Protein AF-A0AAJ1X8T1-F1 (afdb_monomer)

Nearest PDB structures (foldseek):
  7b5r-assembly1_Y  TM=6.165E-01  e=9.054E+00  Homo sapiens
  6tdw-assembly1_H  TM=3.468E-01  e=8.474E+00  Euglena gracilis
  8b6f-assembly1_BA  TM=2.179E-01  e=7.422E+00  Tetrahymena thermophila SB210

InterPro domains:
  IPR036390 Winged helix DNA-binding domain superfamily [SSF46785] (26-74)

Radius of gyration: 16.72 Å; Cα contacts (8 Å, |Δi|>4): 35; chains: 1; bounding box: 35×37×51 Å

Mean predicted aligned error: 8.24 Å

Solvent-accessible surface area (backbone atoms only — not comparable to full-atom values): 4934 Å² total; per-residue (Å²): 137,84,81,79,75,82,75,82,78,71,86,71,72,94,63,86,79,36,62,49,78,90,47,57,71,69,61,35,52,53,51,38,36,54,47,52,51,50,51,59,70,70,42,96,58,92,78,55,68,76,60,54,52,70,63,34,33,88,94,63,62,63,66,61,45,48,54,53,43,52,56,60,58,72,76,104

Secondary structure (DSSP, 8-state):
---PPPPPPP---SS---S-TTS-HHHHHHHHHHHHHHHHHH-SSPPPHHHHTTSS-TT--HHHHHHHHHHHHHT-

Foldseek 3Di: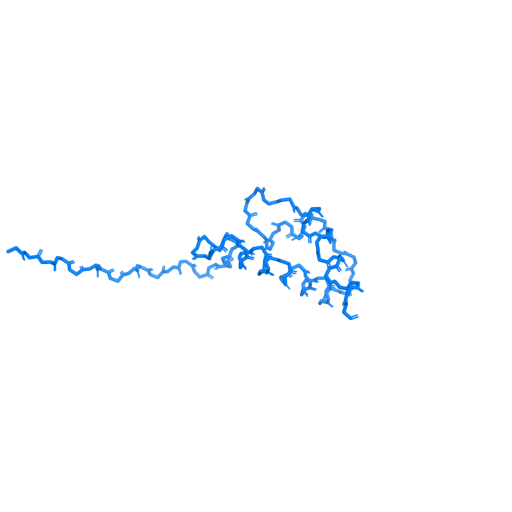
DDDDDDDPDDPDDPDQDAAPVVDDPVVLLVVLLVQLVVVCVPDPDDDDLVNSCVNHHPPDDSVVSVVVSVVVVVVD

Organism: NCBI:txid2964767

Structure (mmCIF, N/CA/C/O backbone):
data_AF-A0AAJ1X8T1-F1
#
_entry.id   AF-A0AAJ1X8T1-F1
#
loop_
_atom_site.group_PDB
_atom_site.id
_atom_site.type_symbol
_atom_site.label_atom_id
_atom_site.label_alt_id
_atom_site.label_comp_id
_atom_site.label_asym_id
_atom_site.label_entity_id
_atom_site.label_seq_id
_atom_site.pdbx_PDB_ins_code
_atom_site.Cartn_x
_atom_site.Cartn_y
_atom_site.Cartn_z
_atom_site.occupancy
_atom_site.B_iso_or_equiv
_atom_site.auth_seq_id
_atom_site.auth_comp_id
_atom_site.auth_asym_id
_atom_site.auth_atom_id
_atom_site.pdbx_PDB_model_num
ATOM 1 N N . MET A 1 1 ? -22.651 -19.100 38.322 1.00 48.09 1 MET A N 1
ATOM 2 C CA . MET A 1 1 ? -22.606 -18.356 37.042 1.00 48.09 1 MET A CA 1
ATOM 3 C C . MET A 1 1 ? -21.258 -18.630 36.395 1.00 48.09 1 MET A C 1
ATOM 5 O O . MET A 1 1 ? -20.245 -18.118 36.849 1.00 48.09 1 MET A O 1
ATOM 9 N N . THR A 1 2 ? -21.220 -19.559 35.444 1.00 40.50 2 THR A N 1
ATOM 10 C CA . THR A 1 2 ? -19.994 -20.059 34.807 1.00 40.50 2 THR A CA 1
ATOM 11 C C . THR A 1 2 ? -19.549 -19.087 33.719 1.00 40.50 2 THR A C 1
ATOM 13 O O . THR A 1 2 ? -20.277 -18.867 32.753 1.00 40.50 2 THR A O 1
ATOM 16 N N . LYS A 1 3 ? -18.364 -18.489 33.860 1.00 58.88 3 LYS A N 1
ATOM 17 C CA . LYS A 1 3 ? -17.768 -17.659 32.808 1.00 58.88 3 LYS A CA 1
ATOM 18 C C . LYS A 1 3 ? -17.119 -18.606 31.795 1.00 58.88 3 LYS A C 1
ATOM 20 O O . LYS A 1 3 ? -16.048 -19.148 32.060 1.00 58.88 3 LYS A O 1
ATOM 25 N N . SER A 1 4 ? -17.813 -18.885 30.691 1.00 52.62 4 SER A N 1
ATOM 26 C CA . SER A 1 4 ? -17.291 -19.727 29.609 1.00 52.62 4 SER A CA 1
ATOM 27 C C . SER A 1 4 ? -15.997 -19.131 29.057 1.00 52.62 4 SER A C 1
ATOM 29 O O . SER A 1 4 ? -15.950 -17.967 28.662 1.00 52.62 4 SER A O 1
ATOM 31 N N . ARG A 1 5 ? -14.937 -19.940 29.062 1.00 60.16 5 ARG A N 1
ATOM 32 C CA . ARG A 1 5 ? -13.649 -19.641 28.433 1.00 60.16 5 ARG A CA 1
ATOM 33 C C . ARG A 1 5 ? -13.841 -19.674 26.910 1.00 60.16 5 ARG A C 1
ATOM 35 O O . ARG A 1 5 ? -14.374 -20.676 26.431 1.00 60.16 5 ARG A O 1
ATOM 42 N N . PRO A 1 6 ? -13.446 -18.638 26.149 1.00 58.34 6 PRO A N 1
ATOM 43 C CA . PRO A 1 6 ? -13.506 -18.715 24.696 1.00 58.34 6 PRO A CA 1
ATOM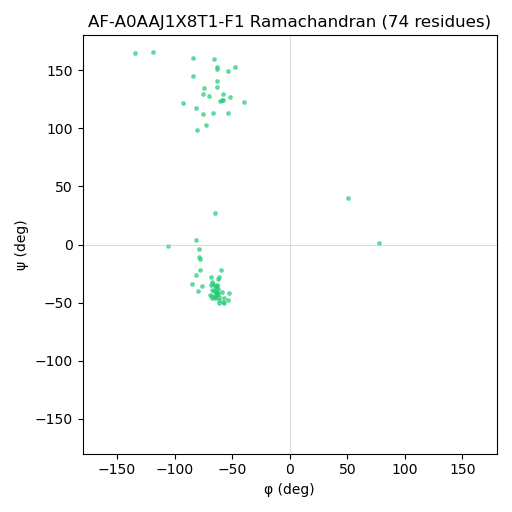 44 C C . PRO A 1 6 ? -12.569 -19.831 24.213 1.00 58.34 6 PRO A C 1
ATOM 46 O O . PRO A 1 6 ? -11.465 -20.000 24.737 1.00 58.34 6 PRO A O 1
ATOM 49 N N . ALA A 1 7 ? -13.058 -20.639 23.272 1.00 57.22 7 ALA A N 1
ATOM 50 C CA . ALA A 1 7 ? -12.287 -21.697 22.629 1.00 57.22 7 ALA A CA 1
ATOM 51 C C . ALA A 1 7 ? -11.102 -21.096 21.846 1.00 57.22 7 ALA A C 1
ATOM 53 O O . ALA A 1 7 ? -11.212 -19.962 21.376 1.00 57.22 7 ALA A O 1
ATOM 54 N N . PRO A 1 8 ? -9.980 -21.824 21.691 1.00 56.03 8 PRO A N 1
ATOM 55 C CA . PRO A 1 8 ? -8.905 -21.383 20.812 1.00 56.03 8 PRO A CA 1
ATOM 56 C C . PRO A 1 8 ? -9.446 -21.269 19.383 1.00 56.03 8 PRO A C 1
ATOM 58 O O . PRO A 1 8 ? -10.007 -22.230 18.853 1.00 56.03 8 PRO A O 1
ATOM 61 N N . SER A 1 9 ? -9.306 -20.085 18.783 1.00 60.50 9 SER A N 1
ATOM 62 C CA . SER A 1 9 ? -9.610 -19.854 17.373 1.00 60.50 9 SER A CA 1
ATOM 63 C C . SER A 1 9 ? -8.867 -20.893 16.532 1.00 60.50 9 SER A C 1
ATOM 65 O O . SER A 1 9 ? -7.664 -21.091 16.707 1.00 60.50 9 SER A O 1
ATOM 67 N N . ALA A 1 10 ? -9.606 -21.594 15.670 1.00 60.44 10 ALA A N 1
ATOM 68 C CA . ALA A 1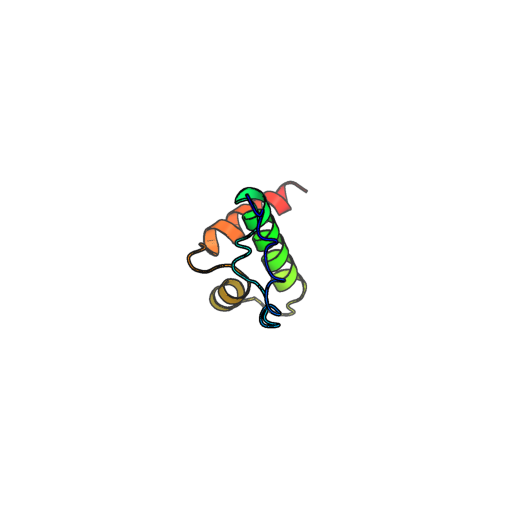 10 ? -9.075 -22.554 14.706 1.00 60.44 10 ALA A CA 1
ATOM 69 C C . ALA A 1 10 ? -7.877 -21.963 13.932 1.00 60.44 10 ALA A C 1
ATOM 71 O O . ALA A 1 10 ? -7.825 -20.741 13.773 1.00 60.44 10 ALA A O 1
ATOM 72 N N . PRO A 1 11 ? -6.934 -22.792 13.436 1.00 52.78 11 PRO A N 1
ATOM 73 C CA . PRO A 1 11 ? -5.823 -22.305 12.626 1.00 52.78 11 PRO A CA 1
ATOM 74 C C . PRO A 1 11 ? -6.386 -21.487 11.465 1.00 52.78 11 PRO A C 1
ATOM 76 O O . PRO A 1 11 ? -7.109 -22.006 10.611 1.00 52.78 11 PRO A O 1
ATOM 79 N N . THR A 1 12 ? -6.105 -20.187 11.485 1.00 55.75 12 THR A N 1
ATOM 80 C CA . THR A 1 12 ? -6.419 -19.291 10.387 1.00 55.75 12 THR A CA 1
ATOM 81 C C . THR A 1 12 ? -5.720 -19.842 9.156 1.00 55.75 12 THR A C 1
ATOM 83 O O . THR A 1 12 ? -4.529 -20.144 9.170 1.00 55.75 12 THR A O 1
ATOM 86 N N . ASN A 1 13 ? -6.518 -20.068 8.119 1.00 55.19 13 ASN A N 1
ATOM 87 C CA . ASN A 1 13 ? -6.079 -20.466 6.795 1.00 55.19 13 ASN A CA 1
ATOM 88 C C . ASN A 1 13 ? -4.793 -19.701 6.440 1.00 55.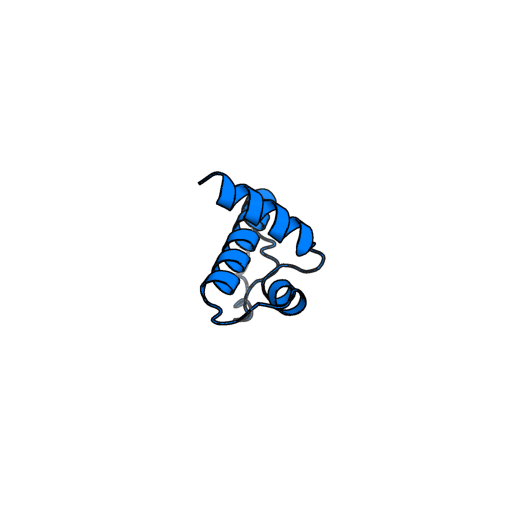19 13 ASN A C 1
ATOM 90 O O . ASN A 1 13 ? -4.797 -18.473 6.496 1.00 55.19 13 ASN A O 1
ATOM 94 N N . SER A 1 14 ? -3.709 -20.420 6.139 1.00 65.06 14 SER A N 1
ATOM 95 C CA . SER A 1 14 ? -2.327 -19.941 5.956 1.00 65.06 14 SER A CA 1
ATOM 96 C C . SER A 1 14 ? -2.128 -19.006 4.746 1.00 65.06 14 SER A C 1
ATOM 98 O O . SER A 1 14 ? -1.065 -18.992 4.128 1.00 65.06 14 SER A O 1
ATOM 100 N N . GLY A 1 15 ? -3.171 -18.287 4.339 1.00 79.81 15 GLY A N 1
ATOM 101 C CA . GLY A 1 15 ? -3.178 -17.329 3.250 1.00 79.81 15 GLY A CA 1
ATOM 102 C C . GLY A 1 15 ? -2.687 -15.952 3.686 1.00 79.81 15 GLY A C 1
ATOM 103 O O . GLY A 1 15 ? -2.679 -15.598 4.864 1.00 79.81 15 GLY A O 1
ATOM 104 N N . PHE A 1 16 ? -2.277 -15.159 2.701 1.00 90.38 16 PHE A N 1
ATOM 105 C CA . PHE A 1 16 ? -1.911 -13.763 2.898 1.00 90.38 16 PHE A CA 1
ATOM 106 C C . PHE A 1 16 ? -3.146 -12.945 3.306 1.00 90.38 16 PHE A C 1
ATOM 108 O O . PHE A 1 16 ? -4.069 -12.777 2.505 1.00 90.38 16 PHE A O 1
ATOM 115 N N . ASP A 1 17 ? -3.165 -12.439 4.543 1.00 93.56 17 ASP A N 1
ATOM 116 C CA . ASP A 1 17 ? -4.239 -11.571 5.030 1.00 93.56 17 ASP A CA 1
ATOM 117 C C . ASP A 1 17 ? -4.139 -10.184 4.387 1.00 93.56 17 ASP A C 1
ATOM 119 O O . ASP A 1 17 ? -3.293 -9.346 4.733 1.00 93.56 17 ASP A O 1
ATOM 123 N N . ARG A 1 18 ? -5.016 -9.965 3.411 1.00 95.38 18 ARG A N 1
ATOM 124 C CA . ARG A 1 18 ? -5.152 -8.709 2.677 1.00 95.38 18 ARG A CA 1
ATOM 125 C C . ARG A 1 18 ? -6.053 -7.718 3.388 1.00 95.38 18 ARG A C 1
ATOM 127 O O . ARG A 1 18 ? -5.797 -6.525 3.285 1.00 95.38 18 ARG A O 1
ATOM 134 N N . ASP A 1 19 ? -7.083 -8.200 4.073 1.00 94.88 19 ASP A N 1
ATOM 135 C CA . ASP A 1 19 ? -8.152 -7.353 4.593 1.00 94.88 19 ASP A CA 1
ATOM 136 C C . ASP A 1 19 ? -7.756 -6.692 5.910 1.00 94.88 19 ASP A C 1
ATOM 138 O O . ASP A 1 19 ? -8.242 -5.596 6.189 1.00 94.88 19 ASP A O 1
ATOM 142 N N . LEU A 1 20 ? -6.836 -7.297 6.681 1.00 96.00 20 LEU A N 1
ATOM 143 C CA . LEU A 1 20 ? -6.288 -6.701 7.904 1.00 96.00 20 LEU A CA 1
ATOM 144 C C . LEU A 1 20 ? -7.415 -6.214 8.837 1.00 96.00 20 LEU A C 1
ATOM 146 O O . LEU A 1 20 ? -7.367 -5.114 9.402 1.00 96.00 20 LEU A O 1
ATOM 150 N N . ALA A 1 21 ? -8.481 -7.015 8.931 1.00 93.88 21 ALA A N 1
ATOM 151 C CA . ALA A 1 21 ? -9.746 -6.628 9.554 1.00 93.88 21 ALA A CA 1
ATOM 152 C C . ALA A 1 21 ? -9.584 -6.292 11.045 1.00 93.88 21 ALA A C 1
ATOM 154 O O . ALA A 1 21 ? -10.281 -5.415 11.554 1.00 93.88 21 ALA A O 1
ATOM 155 N N . ASP A 1 22 ? -8.611 -6.921 11.704 1.00 94.88 22 ASP A N 1
ATOM 156 C CA . ASP A 1 22 ? -8.315 -6.734 13.125 1.00 94.88 22 ASP A CA 1
ATOM 157 C C . ASP A 1 22 ? -7.533 -5.442 13.427 1.00 94.88 22 ASP A C 1
ATOM 159 O O . ASP A 1 22 ? -7.416 -5.046 14.588 1.00 94.88 22 ASP A O 1
ATOM 163 N N . LEU A 1 23 ? -6.993 -4.762 12.406 1.00 96.06 23 LEU A N 1
ATOM 164 C CA . LEU A 1 23 ? -6.296 -3.488 12.591 1.00 96.06 23 LEU A CA 1
ATOM 165 C C . LEU A 1 23 ? -7.276 -2.305 12.629 1.00 96.06 23 LEU A C 1
ATOM 167 O O . LEU A 1 23 ? -8.238 -2.287 11.855 1.00 96.06 23 LEU A O 1
ATOM 171 N N . PRO A 1 24 ? -7.003 -1.267 13.444 1.00 97.06 24 PRO A N 1
ATOM 172 C CA . PRO A 1 24 ? -7.642 0.039 13.306 1.00 97.06 24 PRO A CA 1
ATOM 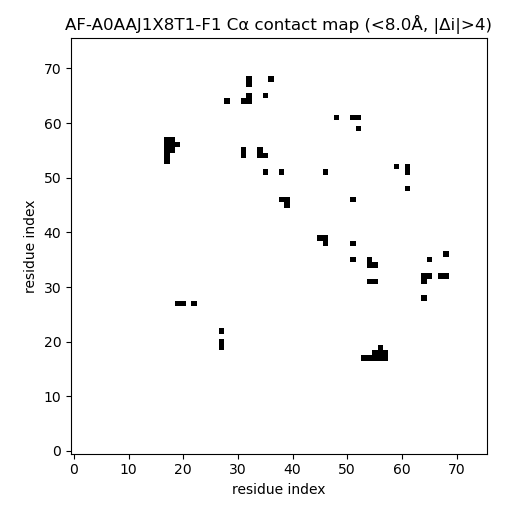173 C C . PRO A 1 24 ? -7.491 0.602 11.880 1.00 97.06 24 PRO A C 1
ATOM 175 O O . PRO A 1 24 ? -6.472 0.325 11.236 1.00 97.06 24 PRO A O 1
ATOM 178 N N . PRO A 1 25 ? -8.453 1.401 11.379 1.00 94.25 25 PRO A N 1
ATOM 179 C CA . PRO A 1 25 ? -8.451 1.896 10.000 1.00 94.25 25 PRO A CA 1
ATOM 180 C C . PRO A 1 25 ? -7.151 2.588 9.570 1.00 94.25 25 PRO A C 1
ATOM 182 O O . PRO A 1 25 ? -6.654 2.329 8.476 1.00 94.25 25 PRO A O 1
ATOM 185 N N . GLU A 1 26 ? -6.564 3.411 10.435 1.00 95.69 26 GLU A N 1
ATOM 186 C CA . GLU A 1 26 ? -5.350 4.178 10.144 1.00 95.69 26 GLU A CA 1
ATOM 187 C C . GLU A 1 26 ? -4.139 3.248 9.975 1.00 95.69 26 GLU A C 1
ATOM 189 O O . GLU A 1 26 ? -3.400 3.334 8.994 1.00 95.69 26 GLU A O 1
ATOM 194 N N . LEU A 1 27 ? -3.975 2.287 10.892 1.00 97.50 27 LEU A N 1
ATOM 195 C CA . LEU A 1 27 ? -2.908 1.284 10.817 1.00 97.50 27 LEU A CA 1
ATOM 196 C C . LEU A 1 27 ? -3.094 0.343 9.629 1.00 97.50 27 LEU A C 1
ATOM 198 O O . LEU A 1 27 ? -2.113 -0.085 9.014 1.00 97.50 27 LEU A O 1
ATOM 202 N N 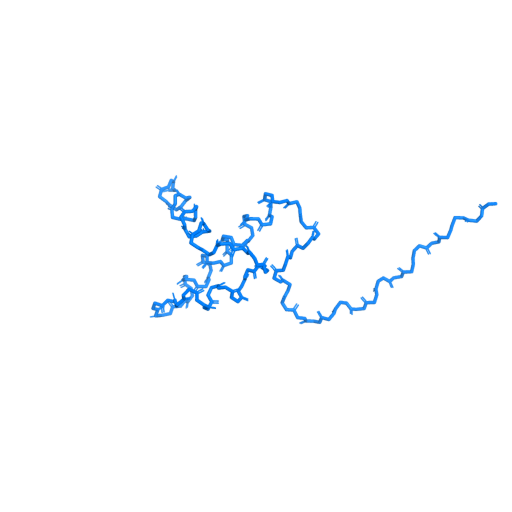. ARG A 1 28 ? -4.345 0.039 9.282 1.00 97.50 28 ARG A N 1
ATOM 203 C CA . ARG A 1 28 ? -4.684 -0.745 8.099 1.00 97.50 28 ARG A CA 1
ATOM 204 C C . ARG A 1 28 ? -4.223 -0.039 6.828 1.00 97.50 28 ARG A C 1
ATOM 206 O O . ARG A 1 28 ? -3.499 -0.636 6.033 1.00 97.50 28 ARG A O 1
ATOM 213 N N . TRP A 1 29 ? -4.571 1.241 6.692 1.00 97.25 29 TRP A N 1
ATOM 214 C CA . TRP A 1 29 ? -4.163 2.078 5.566 1.00 97.25 29 TRP A CA 1
ATOM 215 C C . TRP A 1 29 ? -2.641 2.158 5.442 1.00 97.25 29 TRP A C 1
ATOM 217 O O . TRP A 1 29 ? -2.085 1.853 4.389 1.00 97.25 29 TRP A O 1
ATOM 227 N N . HIS A 1 30 ? -1.948 2.458 6.543 1.00 97.25 30 HIS A N 1
ATOM 228 C CA . HIS A 1 30 ? -0.484 2.506 6.566 1.00 97.25 30 HIS A CA 1
ATOM 229 C C . HIS A 1 30 ? 0.145 1.172 6.164 1.00 97.25 30 HIS A C 1
ATOM 231 O O . HIS A 1 30 ? 1.102 1.142 5.394 1.00 97.25 30 HIS A O 1
ATOM 237 N N . THR A 1 31 ? -0.407 0.053 6.631 1.00 98.12 31 THR A N 1
ATOM 238 C CA . THR A 1 31 ? 0.103 -1.274 6.273 1.00 98.12 31 THR A CA 1
ATOM 239 C C . THR A 1 31 ? -0.086 -1.569 4.784 1.00 98.12 31 THR A C 1
ATOM 241 O O . THR A 1 31 ? 0.818 -2.122 4.154 1.00 98.12 31 THR A O 1
ATOM 244 N N . TRP A 1 32 ? -1.218 -1.183 4.189 1.00 98.25 32 TRP A N 1
ATOM 245 C CA . TRP A 1 32 ? -1.417 -1.305 2.744 1.00 98.25 32 TRP A CA 1
ATOM 246 C C . TRP A 1 32 ? -0.446 -0.433 1.947 1.00 98.25 32 TRP A C 1
ATOM 248 O O . TRP A 1 32 ? 0.165 -0.953 1.014 1.00 98.25 32 TRP A O 1
ATOM 258 N N . MET A 1 33 ? -0.212 0.823 2.348 1.00 97.81 33 MET A N 1
ATOM 259 C CA . MET A 1 33 ? 0.795 1.681 1.705 1.00 97.81 33 MET A CA 1
ATOM 260 C C . MET A 1 33 ? 2.186 1.037 1.726 1.00 97.81 33 MET A C 1
ATOM 262 O O . MET A 1 33 ? 2.837 0.950 0.689 1.00 97.81 33 MET A O 1
ATOM 266 N N . ARG A 1 34 ? 2.616 0.488 2.872 1.00 97.62 34 ARG A N 1
ATOM 267 C CA . ARG A 1 34 ? 3.913 -0.206 2.994 1.00 97.62 34 ARG A CA 1
ATOM 268 C C . ARG A 1 34 ? 4.017 -1.452 2.125 1.00 97.62 34 ARG A C 1
ATOM 270 O O . ARG A 1 34 ? 5.085 -1.745 1.597 1.00 97.62 34 ARG A O 1
ATOM 277 N N . ARG A 1 35 ? 2.922 -2.194 1.957 1.00 97.56 35 ARG A N 1
ATOM 278 C CA . ARG A 1 35 ? 2.884 -3.354 1.054 1.00 97.56 35 ARG A CA 1
ATOM 279 C C . ARG A 1 35 ? 3.005 -2.926 -0.404 1.00 97.56 35 ARG A C 1
ATOM 281 O O . ARG A 1 35 ? 3.772 -3.541 -1.138 1.00 97.56 35 ARG A O 1
ATOM 288 N N . VAL A 1 36 ? 2.288 -1.879 -0.810 1.00 97.88 36 VAL A N 1
ATOM 289 C CA . VAL A 1 36 ? 2.387 -1.313 -2.163 1.00 97.88 36 VAL A CA 1
ATOM 290 C C . VAL A 1 36 ? 3.805 -0.800 -2.427 1.00 97.88 36 VAL A C 1
ATOM 292 O O . VAL A 1 36 ? 4.398 -1.182 -3.433 1.00 97.88 36 VAL A O 1
ATOM 295 N N . GLU A 1 37 ? 4.388 -0.033 -1.500 1.00 97.94 37 GLU A N 1
ATOM 296 C CA . GLU A 1 37 ? 5.784 0.433 -1.552 1.00 97.94 37 GLU A CA 1
ATOM 297 C C . GLU A 1 37 ? 6.751 -0.746 -1.744 1.00 97.94 37 GLU A C 1
ATOM 299 O O . GLU A 1 37 ? 7.579 -0.724 -2.651 1.00 97.94 37 GLU A O 1
ATOM 304 N N . ALA A 1 38 ? 6.599 -1.817 -0.958 1.00 98.06 38 ALA A N 1
ATOM 305 C CA . ALA A 1 38 ? 7.450 -3.000 -1.050 1.00 98.06 38 ALA A CA 1
ATOM 306 C C . ALA A 1 38 ? 7.328 -3.731 -2.399 1.00 98.06 38 ALA A C 1
ATOM 308 O O . ALA A 1 38 ? 8.341 -4.156 -2.953 1.00 98.06 38 ALA A O 1
ATOM 309 N N . VAL A 1 39 ? 6.114 -3.869 -2.946 1.00 97.75 39 VAL A N 1
ATOM 310 C CA . VAL A 1 39 ? 5.896 -4.490 -4.265 1.00 97.75 39 VAL A CA 1
ATOM 311 C C . VAL A 1 39 ? 6.536 -3.656 -5.371 1.00 97.75 39 VAL A C 1
ATOM 313 O O . VAL A 1 39 ? 7.232 -4.205 -6.224 1.00 97.75 39 VAL A O 1
ATOM 316 N N . LEU A 1 40 ? 6.333 -2.337 -5.343 1.00 96.69 40 LEU A N 1
ATOM 317 C CA . LEU A 1 40 ? 6.927 -1.420 -6.315 1.00 96.69 40 LEU A CA 1
ATOM 318 C C . LEU A 1 40 ? 8.455 -1.432 -6.233 1.00 96.69 40 LEU A C 1
ATOM 320 O O . LEU A 1 40 ? 9.115 -1.491 -7.264 1.00 96.69 40 LEU A O 1
ATOM 324 N N . PHE A 1 41 ? 9.011 -1.429 -5.021 1.00 96.12 41 PHE A N 1
ATOM 325 C CA . PHE A 1 41 ? 10.454 -1.446 -4.794 1.00 96.12 41 PHE A CA 1
ATOM 326 C C . PHE A 1 41 ? 11.110 -2.762 -5.234 1.00 96.12 41 PHE A C 1
ATOM 328 O O . PHE A 1 41 ? 12.206 -2.755 -5.787 1.00 96.12 41 PHE A O 1
ATOM 335 N N . ALA A 1 42 ? 10.454 -3.899 -4.992 1.00 97.88 42 ALA A N 1
ATOM 336 C CA . ALA A 1 42 ? 10.989 -5.212 -5.348 1.00 97.88 42 ALA A CA 1
ATOM 337 C C . ALA A 1 42 ? 10.843 -5.547 -6.842 1.00 97.88 42 ALA A C 1
ATOM 339 O O . ALA A 1 42 ? 11.548 -6.422 -7.348 1.00 97.88 42 ALA A O 1
ATOM 340 N N . SER A 1 43 ? 9.913 -4.898 -7.545 1.00 97.94 43 SER A N 1
ATOM 341 C CA . SER A 1 43 ? 9.661 -5.179 -8.954 1.00 97.94 43 SER A CA 1
ATOM 342 C C . SER A 1 43 ? 10.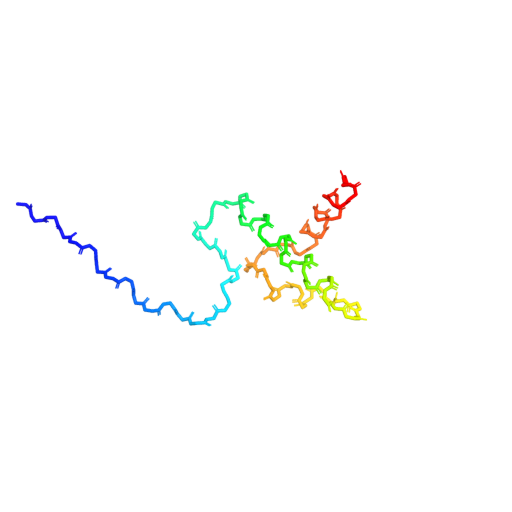745 -4.585 -9.853 1.00 97.94 43 SER A C 1
ATOM 344 O O . SER A 1 43 ? 11.027 -3.392 -9.820 1.00 97.94 43 SER A O 1
ATOM 346 N N . ALA A 1 44 ? 11.300 -5.410 -10.743 1.00 96.75 44 ALA A N 1
ATOM 347 C CA . ALA A 1 44 ? 12.223 -4.959 -11.788 1.00 96.75 44 ALA A CA 1
ATOM 348 C C . ALA A 1 44 ? 11.508 -4.316 -12.998 1.00 96.75 44 ALA A C 1
ATOM 350 O O . ALA A 1 44 ? 12.164 -3.853 -13.930 1.00 96.75 44 ALA A O 1
ATOM 351 N N . ALA A 1 45 ? 10.172 -4.318 -13.008 1.00 97.19 45 ALA A N 1
ATOM 352 C CA . ALA A 1 45 ? 9.338 -3.772 -14.074 1.00 97.19 45 ALA A CA 1
ATOM 353 C C . ALA A 1 45 ? 8.187 -2.928 -13.508 1.00 97.19 45 ALA A C 1
ATOM 355 O O . ALA A 1 45 ? 7.846 -3.022 -12.327 1.00 97.19 45 ALA A O 1
ATOM 356 N N . ALA A 1 46 ? 7.555 -2.123 -14.363 1.00 96.88 46 ALA A N 1
ATOM 357 C CA . ALA A 1 46 ? 6.357 -1.382 -13.983 1.00 96.88 46 ALA A CA 1
ATOM 358 C C . ALA A 1 46 ? 5.254 -2.346 -13.511 1.00 96.88 46 ALA A C 1
ATOM 360 O O . ALA A 1 46 ? 4.946 -3.317 -14.201 1.00 96.88 46 ALA A O 1
ATOM 361 N N . VAL A 1 47 ? 4.667 -2.067 -12.342 1.00 98.06 47 VAL A N 1
ATOM 362 C CA . VAL A 1 47 ? 3.628 -2.913 -11.740 1.00 98.06 47 VAL A CA 1
ATOM 363 C C . VAL A 1 47 ? 2.237 -2.412 -12.157 1.00 98.06 47 VAL A C 1
ATOM 365 O O . VAL A 1 47 ? 1.902 -1.248 -11.889 1.00 98.06 47 VAL A O 1
ATOM 368 N N . PRO A 1 48 ? 1.413 -3.260 -12.796 1.00 97.50 48 PRO A N 1
ATOM 369 C CA . PRO A 1 48 ? 0.029 -2.934 -13.119 1.00 97.50 48 PRO A CA 1
ATOM 370 C C . PRO A 1 48 ? -0.832 -2.713 -11.866 1.00 97.50 48 PRO A C 1
ATOM 372 O O . PRO A 1 48 ? -0.572 -3.265 -10.795 1.00 97.50 48 PRO A O 1
ATOM 375 N N . ARG A 1 49 ? -1.895 -1.910 -11.979 1.00 96.12 49 ARG A N 1
ATOM 376 C CA . ARG A 1 49 ? -2.750 -1.563 -10.824 1.00 96.12 49 ARG A CA 1
ATOM 377 C C . ARG A 1 49 ? -3.540 -2.772 -10.334 1.00 96.12 49 ARG A C 1
ATOM 379 O O . ARG A 1 49 ? -3.725 -2.945 -9.133 1.00 96.12 49 ARG A O 1
ATOM 386 N N . GLU A 1 50 ? -3.951 -3.636 -11.251 1.00 95.50 50 GLU A N 1
ATOM 387 C CA . GLU A 1 50 ? -4.617 -4.900 -10.961 1.00 95.50 50 GLU A CA 1
ATOM 388 C C . GLU A 1 50 ? -3.750 -5.857 -10.134 1.00 95.50 50 GLU A C 1
ATOM 390 O O . GLU A 1 50 ? -4.286 -6.660 -9.370 1.00 95.50 50 GLU A O 1
ATOM 395 N N . ASP A 1 51 ? -2.424 -5.754 -10.241 1.00 96.50 51 ASP A N 1
ATOM 396 C CA . ASP A 1 51 ? -1.495 -6.553 -9.448 1.00 96.50 51 ASP A CA 1
ATOM 397 C C . ASP A 1 51 ? -1.356 -5.971 -8.036 1.00 96.50 51 ASP A C 1
ATOM 399 O O . ASP A 1 51 ? -1.398 -6.717 -7.056 1.00 96.50 51 ASP A O 1
ATOM 403 N N . LEU A 1 52 ? -1.310 -4.640 -7.905 1.00 97.19 52 LEU A N 1
ATOM 404 C CA . LEU A 1 52 ? -1.351 -3.958 -6.604 1.00 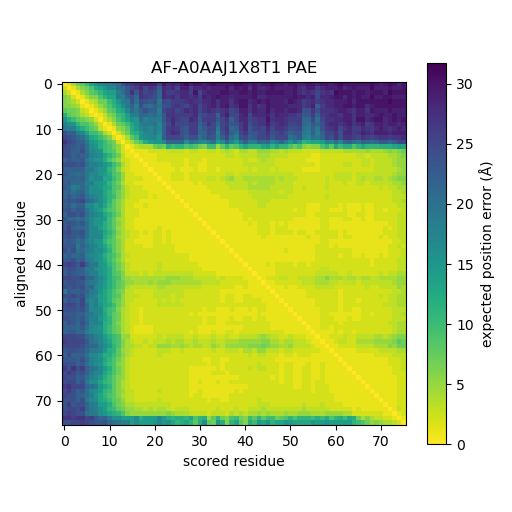97.19 52 LEU A CA 1
ATOM 405 C C . LEU A 1 52 ? -2.672 -4.214 -5.859 1.00 97.19 52 LEU A C 1
ATOM 407 O O . LEU A 1 52 ? -2.674 -4.411 -4.644 1.00 97.19 52 LEU A O 1
ATOM 411 N N . ALA A 1 53 ? -3.793 -4.326 -6.575 1.00 96.50 53 ALA A N 1
ATOM 412 C CA . ALA A 1 53 ? -5.084 -4.695 -5.991 1.00 96.50 53 ALA A CA 1
ATOM 413 C C . ALA A 1 53 ? -5.059 -6.077 -5.301 1.00 96.50 53 ALA A C 1
ATOM 415 O O . ALA A 1 53 ? -5.873 -6.358 -4.419 1.00 96.50 53 ALA A O 1
ATOM 416 N N . ARG A 1 54 ? -4.114 -6.961 -5.662 1.00 95.06 54 ARG A N 1
ATOM 417 C CA . ARG A 1 54 ? -3.960 -8.274 -5.017 1.00 95.06 54 ARG A CA 1
ATOM 418 C C . ARG A 1 54 ? -3.239 -8.212 -3.676 1.00 95.06 54 ARG A C 1
ATOM 420 O O . ARG A 1 54 ? -3.273 -9.217 -2.974 1.00 9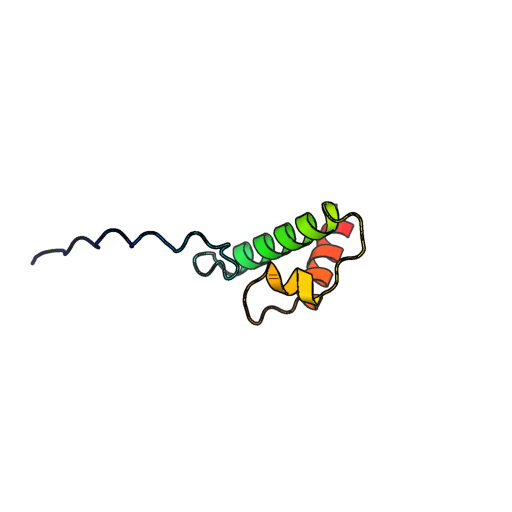5.06 54 ARG A O 1
ATOM 427 N N . VAL A 1 55 ? -2.632 -7.086 -3.288 1.00 95.81 55 VAL A N 1
ATOM 428 C CA . VAL A 1 55 ? -1.928 -6.961 -1.994 1.00 95.81 55 VAL A CA 1
ATOM 429 C C . VAL A 1 55 ? -2.675 -6.136 -0.941 1.00 95.81 55 VAL A C 1
ATOM 431 O O . VAL A 1 55 ? -2.221 -6.030 0.203 1.00 95.81 55 VAL A O 1
ATOM 434 N N . VAL A 1 56 ? -3.842 -5.606 -1.308 1.00 97.06 56 VAL A N 1
ATOM 435 C CA . VAL A 1 56 ? -4.708 -4.774 -0.461 1.00 97.06 56 VAL A CA 1
ATOM 436 C C . VAL A 1 56 ? -6.076 -5.426 -0.251 1.00 97.06 56 VAL A C 1
ATOM 438 O O . VAL A 1 56 ? -6.431 -6.390 -0.939 1.00 97.06 56 VAL A O 1
ATOM 441 N N . GLY A 1 57 ? -6.825 -4.919 0.730 1.00 94.31 57 GLY A N 1
ATOM 442 C CA . GLY A 1 57 ? -8.166 -5.403 1.056 1.00 94.31 57 GLY A CA 1
ATOM 443 C C . GLY A 1 57 ? -9.189 -5.140 -0.051 1.00 94.31 57 GLY A C 1
ATOM 444 O O . GLY A 1 57 ? -9.002 -4.281 -0.916 1.00 94.31 57 GLY A O 1
ATOM 445 N N . GLN A 1 58 ? -10.293 -5.889 -0.037 1.00 90.69 58 GLN A N 1
ATOM 446 C CA . GLN A 1 58 ? -11.373 -5.692 -1.011 1.00 90.69 58 GLN A CA 1
ATOM 447 C C . GLN A 1 58 ? -12.019 -4.301 -0.884 1.00 90.69 58 GLN A C 1
ATOM 449 O O . GLN A 1 58 ? -12.247 -3.805 0.216 1.00 90.69 58 GLN A O 1
ATOM 454 N N . GLY A 1 59 ? -12.346 -3.680 -2.024 1.00 88.00 59 GLY A N 1
ATOM 455 C CA . GLY A 1 59 ? -13.021 -2.375 -2.077 1.00 88.00 59 GLY A CA 1
ATOM 456 C C . GLY A 1 59 ? -12.123 -1.163 -1.803 1.00 88.00 59 GLY A C 1
ATOM 457 O O . GLY A 1 59 ? -12.607 -0.034 -1.837 1.00 88.00 59 GLY A O 1
ATOM 458 N N . VAL A 1 60 ? -10.828 -1.374 -1.563 1.00 94.69 60 VAL A N 1
ATOM 459 C CA . VAL A 1 60 ? -9.853 -0.291 -1.408 1.00 94.69 60 VAL A CA 1
ATOM 460 C C . VAL A 1 60 ? -9.540 0.332 -2.766 1.00 94.69 60 VAL A C 1
ATOM 462 O O . VAL A 1 60 ? -9.283 -0.377 -3.740 1.00 94.69 60 VAL A O 1
ATOM 465 N N . SER A 1 61 ? -9.521 1.665 -2.825 1.00 96.38 61 SER A N 1
ATOM 466 C CA . SER A 1 61 ? -9.047 2.385 -4.007 1.00 96.38 61 SER A CA 1
ATOM 467 C C . SER A 1 61 ? -7.523 2.337 -4.068 1.00 96.38 61 SER A C 1
ATOM 469 O O . SER A 1 61 ? -6.839 2.927 -3.231 1.00 96.38 61 SER A O 1
ATOM 471 N N . VAL A 1 62 ? -6.993 1.628 -5.065 1.00 96.94 62 VAL A N 1
ATOM 472 C CA . VAL A 1 62 ? -5.547 1.557 -5.318 1.00 96.94 62 VAL A CA 1
ATOM 473 C C . VAL A 1 62 ? -4.996 2.924 -5.717 1.00 96.94 62 VAL A C 1
ATOM 475 O O . VAL A 1 62 ? -3.891 3.261 -5.309 1.00 96.94 62 VAL A O 1
ATOM 478 N N . ASP A 1 63 ? -5.764 3.726 -6.456 1.00 97.50 63 ASP A N 1
ATOM 479 C CA . ASP A 1 63 ? -5.315 5.050 -6.893 1.00 97.50 63 ASP A CA 1
ATOM 480 C C . ASP A 1 63 ? -5.106 5.989 -5.699 1.00 97.50 63 ASP A C 1
ATOM 482 O O . ASP A 1 63 ? -4.038 6.580 -5.580 1.00 97.50 63 ASP A O 1
ATOM 486 N N . LEU A 1 64 ? -6.047 6.021 -4.746 1.00 97.88 64 LEU A N 1
ATOM 487 C CA . LEU A 1 64 ? -5.897 6.823 -3.522 1.00 97.88 64 LEU A CA 1
ATOM 488 C C . LEU A 1 64 ? -4.725 6.345 -2.653 1.00 97.88 64 LEU A C 1
ATOM 490 O O . LEU A 1 64 ? -4.002 7.155 -2.086 1.00 97.88 64 LEU A O 1
ATOM 494 N N . LEU A 1 65 ? -4.502 5.027 -2.566 1.00 97.00 65 LEU A N 1
ATOM 495 C CA . LEU A 1 65 ? -3.335 4.484 -1.861 1.00 97.00 65 LEU A CA 1
ATOM 496 C C . LEU A 1 65 ? -2.014 4.923 -2.499 1.00 97.00 65 LEU A C 1
ATOM 498 O O . LEU A 1 65 ? -1.042 5.156 -1.786 1.00 97.00 65 LEU A O 1
ATOM 502 N N . ILE A 1 66 ? -1.962 4.984 -3.832 1.00 97.19 66 ILE A N 1
ATOM 503 C CA . ILE A 1 66 ? -0.778 5.445 -4.561 1.00 97.19 66 ILE A CA 1
ATOM 504 C C . ILE A 1 66 ? -0.583 6.946 -4.350 1.00 97.19 66 ILE A C 1
ATOM 506 O O . ILE A 1 66 ? 0.546 7.355 -4.106 1.00 97.19 66 ILE A O 1
ATOM 510 N N . GLU A 1 67 ? -1.648 7.747 -4.417 1.00 98.12 67 GLU A N 1
ATOM 511 C CA . GLU A 1 67 ? -1.592 9.191 -4.157 1.00 98.12 67 GLU A CA 1
ATOM 512 C C . GLU A 1 67 ? -1.025 9.485 -2.762 1.00 98.12 67 GLU A C 1
ATOM 514 O O . GLU A 1 67 ? -0.051 10.232 -2.640 1.00 98.12 67 GLU A O 1
ATOM 519 N N . ASP A 1 68 ? -1.556 8.829 -1.727 1.00 97.69 68 ASP A N 1
ATOM 520 C CA . ASP A 1 68 ? -1.070 8.988 -0.354 1.00 97.69 68 ASP A CA 1
ATOM 521 C C . ASP A 1 68 ? 0.375 8.498 -0.189 1.00 97.69 68 ASP A C 1
ATOM 523 O O . ASP A 1 68 ? 1.185 9.160 0.462 1.00 97.69 68 ASP A O 1
ATOM 527 N N . LEU A 1 69 ? 0.735 7.364 -0.806 1.00 97.00 69 LEU A N 1
ATOM 528 C CA . LEU A 1 69 ? 2.110 6.861 -0.779 1.00 97.00 69 LEU A CA 1
ATOM 529 C C . LEU A 1 69 ? 3.079 7.833 -1.467 1.00 97.00 69 LEU A C 1
ATOM 531 O O . LEU A 1 69 ? 4.177 8.058 -0.964 1.00 97.00 69 LEU A O 1
ATOM 535 N N . SER A 1 70 ? 2.699 8.406 -2.609 1.00 96.88 70 SER A N 1
ATOM 536 C CA . SER A 1 70 ? 3.510 9.401 -3.312 1.00 96.88 70 SER A CA 1
ATOM 537 C C . SER A 1 70 ? 3.738 10.644 -2.455 1.00 96.88 70 SER A C 1
ATOM 539 O O . SER A 1 70 ? 4.882 11.081 -2.342 1.00 96.88 70 SER A O 1
ATOM 541 N N . ALA A 1 71 ? 2.694 11.161 -1.800 1.00 97.31 71 ALA A N 1
ATOM 542 C CA . ALA A 1 71 ? 2.812 12.302 -0.894 1.00 97.31 71 ALA A CA 1
ATOM 543 C C . ALA A 1 71 ? 3.717 11.998 0.315 1.00 97.31 71 ALA A C 1
ATOM 545 O O . ALA A 1 71 ? 4.560 12.815 0.688 1.00 97.31 71 ALA A O 1
ATOM 546 N N . ASP A 1 72 ? 3.587 10.806 0.904 1.00 95.38 72 ASP A N 1
ATOM 547 C CA . ASP A 1 72 ? 4.420 10.364 2.027 1.00 95.38 72 ASP A CA 1
ATOM 548 C C . ASP A 1 72 ? 5.891 10.152 1.627 1.00 95.38 72 ASP A C 1
ATOM 550 O O . ASP A 1 72 ? 6.780 10.388 2.441 1.00 95.38 72 ASP A O 1
ATOM 554 N N . LEU A 1 73 ? 6.177 9.741 0.387 1.00 94.31 73 LEU A N 1
ATOM 555 C CA . LEU A 1 73 ? 7.551 9.615 -0.115 1.00 94.31 73 LEU A CA 1
ATOM 556 C C . LEU A 1 73 ? 8.190 10.965 -0.453 1.00 94.31 73 LEU A C 1
ATOM 558 O O . LEU A 1 73 ? 9.390 11.121 -0.246 1.00 94.31 73 LEU A O 1
ATOM 562 N N . GLU A 1 74 ? 7.420 11.927 -0.963 1.00 94.00 74 GLU A N 1
ATOM 563 C CA . GLU A 1 74 ? 7.915 13.272 -1.289 1.00 94.00 74 GLU A CA 1
ATOM 564 C C . GLU A 1 74 ? 8.290 14.079 -0.034 1.00 94.00 74 GLU A C 1
ATOM 566 O O . GLU A 1 74 ? 9.177 14.928 -0.079 1.00 94.00 74 GLU A O 1
ATOM 571 N N . GLY A 1 75 ? 7.652 13.789 1.103 1.00 82.50 75 GLY A N 1
ATOM 572 C CA . GLY A 1 75 ? 7.933 14.434 2.387 1.00 82.50 75 GLY A CA 1
ATOM 573 C C . GLY A 1 75 ? 9.133 13.883 3.173 1.00 82.50 75 GLY A C 1
ATOM 574 O O . GLY A 1 75 ? 9.333 14.321 4.309 1.00 82.50 75 GLY A O 1
ATOM 575 N N . ARG A 1 76 ? 9.887 12.917 2.630 1.00 84.12 76 ARG A N 1
ATOM 576 C CA . ARG A 1 76 ? 10.997 12.225 3.318 1.00 84.12 76 ARG A CA 1
ATOM 577 C C . ARG A 1 76 ? 12.383 12.758 2.973 1.00 84.12 76 ARG A C 1
ATOM 579 O O . ARG A 1 76 ? 12.597 13.211 1.830 1.00 84.12 76 ARG A O 1
#

pLDDT: mean 88.24, std 15.95, range [40.5, 98.25]

Sequence (76 aa):
MTKSRPAPSAPTNSGFDRDLADLPPELRWHTWMRRVEAVLFASAAAVPREDLARVVGQGVSVDLLIEDLSADLEGR